Protein AF-A0A2Z6NLW3-F1 (afdb_monomer)

Structure (mmCIF, N/CA/C/O backbone):
data_AF-A0A2Z6NLW3-F1
#
_entry.id   AF-A0A2Z6NLW3-F1
#
loop_
_atom_site.group_PDB
_atom_site.id
_atom_site.type_symbol
_atom_site.label_atom_id
_atom_site.label_alt_id
_atom_site.label_comp_id
_atom_site.label_asym_id
_atom_site.label_entity_id
_atom_site.label_seq_id
_atom_site.pdbx_PDB_ins_code
_atom_site.Cartn_x
_atom_site.Cartn_y
_atom_site.Cartn_z
_atom_site.occupancy
_atom_site.B_iso_or_equiv
_atom_site.auth_seq_id
_atom_site.auth_comp_id
_atom_site.auth_asym_id
_atom_site.auth_atom_id
_atom_site.pdbx_PDB_model_num
ATOM 1 N N . MET A 1 1 ? 2.375 -2.632 -6.743 1.00 87.88 1 MET A N 1
ATOM 2 C CA . MET A 1 1 ? 2.388 -1.514 -7.716 1.00 87.88 1 MET A CA 1
ATOM 3 C C . MET A 1 1 ? 3.219 -1.914 -8.923 1.00 87.88 1 MET A C 1
ATOM 5 O O . MET A 1 1 ? 4.110 -2.750 -8.770 1.00 87.88 1 MET A O 1
ATOM 9 N N . ARG A 1 2 ? 2.912 -1.370 -10.105 1.00 91.38 2 ARG A N 1
ATOM 10 C CA . ARG A 1 2 ? 3.622 -1.689 -11.348 1.00 91.38 2 ARG A CA 1
ATOM 11 C C . ARG A 1 2 ? 4.123 -0.409 -12.012 1.00 91.38 2 ARG A C 1
ATOM 13 O O . ARG A 1 2 ? 3.320 0.474 -12.288 1.00 91.38 2 ARG A O 1
ATOM 20 N N . PHE A 1 3 ? 5.420 -0.352 -12.288 1.00 93.62 3 PHE A N 1
ATOM 21 C CA . PHE A 1 3 ? 6.083 0.763 -12.971 1.00 93.62 3 PHE A CA 1
ATOM 22 C C . PHE A 1 3 ? 6.741 0.279 -14.266 1.00 93.62 3 PHE A C 1
ATOM 24 O O . PHE A 1 3 ? 7.094 -0.896 -14.370 1.00 93.62 3 PHE A O 1
ATOM 31 N N . SER A 1 4 ? 6.863 1.153 -15.265 1.00 93.25 4 SER A N 1
ATOM 32 C CA . SER A 1 4 ? 7.435 0.785 -16.570 1.00 93.25 4 SER A CA 1
ATOM 33 C C . SER A 1 4 ? 8.946 1.004 -16.639 1.00 93.25 4 SER A C 1
ATOM 35 O O . SER A 1 4 ? 9.636 0.218 -17.280 1.00 93.25 4 SER A O 1
ATOM 37 N N . ASP A 1 5 ? 9.449 2.059 -15.995 1.00 94.81 5 ASP A N 1
ATOM 38 C CA . ASP A 1 5 ? 10.868 2.410 -15.987 1.00 94.81 5 ASP A CA 1
ATOM 39 C C . ASP A 1 5 ? 11.627 1.615 -14.913 1.00 94.81 5 ASP A C 1
ATOM 41 O O . ASP A 1 5 ? 11.145 1.446 -13.792 1.00 94.81 5 ASP A O 1
ATOM 45 N N . SER A 1 6 ? 12.815 1.103 -15.244 1.00 95.25 6 SER A N 1
ATOM 46 C CA . SER A 1 6 ? 13.618 0.308 -14.309 1.00 95.25 6 SER A CA 1
ATOM 47 C C . SER A 1 6 ? 14.084 1.094 -13.082 1.00 95.25 6 SER A C 1
ATOM 49 O O . SER A 1 6 ? 14.160 0.522 -11.996 1.00 95.25 6 SER A O 1
ATOM 51 N N . ILE A 1 7 ? 14.377 2.387 -13.238 1.00 95.31 7 ILE A N 1
ATOM 52 C CA . ILE A 1 7 ? 14.755 3.284 -12.144 1.00 95.31 7 ILE A CA 1
ATOM 53 C C . ILE A 1 7 ? 13.539 3.504 -11.242 1.00 95.31 7 ILE A C 1
ATOM 55 O O . ILE A 1 7 ? 13.649 3.313 -10.031 1.00 95.31 7 ILE A O 1
ATOM 59 N N . ASP A 1 8 ? 12.363 3.779 -11.820 1.00 95.75 8 ASP A N 1
ATOM 60 C CA . ASP A 1 8 ? 11.114 3.930 -11.059 1.00 95.75 8 ASP A CA 1
ATOM 61 C C . ASP A 1 8 ? 10.789 2.676 -10.240 1.00 95.75 8 ASP A C 1
ATOM 63 O O . ASP A 1 8 ? 10.329 2.784 -9.106 1.00 95.75 8 ASP A O 1
ATOM 67 N N . ILE A 1 9 ? 11.037 1.475 -10.779 1.00 96.19 9 ILE A N 1
ATOM 68 C CA . ILE A 1 9 ? 10.818 0.216 -10.049 1.00 96.19 9 ILE A CA 1
ATOM 69 C C . ILE A 1 9 ? 11.702 0.154 -8.799 1.00 96.19 9 ILE A C 1
ATOM 71 O O . ILE A 1 9 ? 11.211 -0.189 -7.719 1.00 96.19 9 ILE A O 1
ATOM 75 N N . VAL A 1 10 ? 1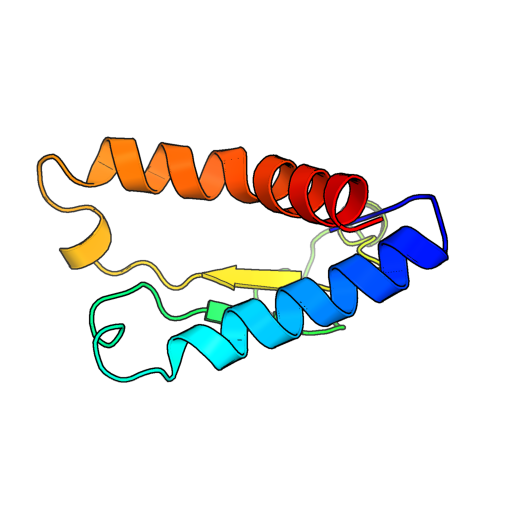2.992 0.478 -8.930 1.00 95.88 10 VAL A N 1
ATOM 76 C CA . VAL A 1 10 ? 13.941 0.452 -7.808 1.00 95.88 10 VAL A CA 1
ATOM 77 C C . VAL A 1 10 ? 13.569 1.512 -6.773 1.00 95.88 10 VAL A C 1
ATOM 79 O O . VAL A 1 10 ? 13.443 1.189 -5.593 1.00 95.88 10 VAL A O 1
ATOM 82 N N . LEU A 1 11 ? 13.302 2.746 -7.209 1.00 96.31 11 LEU A N 1
ATOM 83 C CA . LEU A 1 11 ? 12.903 3.846 -6.328 1.00 96.31 11 LEU A CA 1
ATOM 84 C C . LEU A 1 11 ? 11.585 3.554 -5.607 1.00 96.31 11 LEU A C 1
ATOM 86 O O . LEU A 1 11 ? 11.497 3.723 -4.392 1.00 96.31 11 LEU A O 1
ATOM 90 N N . ALA A 1 12 ? 10.573 3.060 -6.322 1.00 96.88 12 ALA A N 1
ATOM 91 C CA . ALA A 1 12 ? 9.296 2.687 -5.729 1.00 96.88 12 ALA A CA 1
ATOM 92 C C . ALA A 1 12 ? 9.458 1.557 -4.710 1.00 96.88 12 ALA A C 1
ATOM 94 O O . ALA A 1 12 ? 8.837 1.593 -3.652 1.00 96.88 12 ALA A O 1
ATOM 95 N N . THR A 1 13 ? 10.299 0.563 -5.001 1.00 97.06 13 THR A N 1
ATOM 96 C CA . THR A 1 13 ? 10.563 -0.538 -4.068 1.00 97.06 13 THR A CA 1
ATOM 97 C C . THR A 1 13 ? 11.157 -0.012 -2.761 1.00 97.06 13 THR A C 1
ATOM 99 O O . THR A 1 13 ? 10.619 -0.315 -1.695 1.00 97.06 13 THR A O 1
ATOM 102 N N . SER A 1 14 ? 12.198 0.823 -2.840 1.00 96.56 14 SER A N 1
ATOM 103 C CA . SER A 1 14 ? 12.815 1.446 -1.662 1.00 96.56 14 SER A CA 1
ATOM 104 C C . SER A 1 14 ? 11.821 2.320 -0.897 1.00 96.56 14 SER A C 1
ATOM 106 O O . SER A 1 14 ? 11.673 2.163 0.312 1.00 96.56 14 SER A O 1
ATOM 108 N N . PHE A 1 15 ? 11.056 3.162 -1.602 1.00 96.00 15 PHE A N 1
ATOM 109 C CA . PHE A 1 15 ? 10.038 4.021 -0.994 1.00 96.00 15 PHE A CA 1
ATOM 110 C C . PHE A 1 15 ? 9.013 3.214 -0.186 1.00 96.00 15 PHE A C 1
ATOM 112 O O . PHE A 1 15 ? 8.675 3.573 0.939 1.00 96.00 15 PHE A O 1
ATOM 119 N N . LEU A 1 16 ? 8.497 2.113 -0.743 1.00 96.44 16 LEU A N 1
ATOM 120 C CA . LEU A 1 16 ? 7.482 1.297 -0.074 1.00 96.44 16 LEU A CA 1
ATOM 121 C C . LEU A 1 16 ? 8.045 0.557 1.149 1.00 96.44 16 LEU A C 1
ATOM 123 O O . LEU A 1 16 ? 7.339 0.425 2.151 1.00 96.44 16 LEU A O 1
ATOM 127 N N . GLN A 1 17 ? 9.299 0.099 1.088 1.00 95.94 17 GLN A N 1
ATOM 128 C CA . GLN A 1 17 ? 9.986 -0.495 2.237 1.00 95.94 17 GLN A CA 1
ATOM 129 C C . GLN A 1 17 ? 10.171 0.534 3.357 1.00 95.94 17 GLN A C 1
ATOM 131 O O . GLN A 1 17 ? 9.764 0.286 4.494 1.00 95.94 17 GLN A O 1
ATOM 136 N N . GLU A 1 18 ? 10.699 1.714 3.028 1.00 95.19 18 GLU A N 1
ATOM 137 C CA . GLU A 1 18 ? 10.893 2.810 3.980 1.00 95.19 18 GLU A CA 1
ATOM 138 C C . GLU A 1 18 ? 9.570 3.293 4.577 1.00 95.19 18 GLU A C 1
ATOM 140 O O . GLU A 1 18 ? 9.491 3.525 5.780 1.00 95.19 18 GLU A O 1
ATOM 145 N N . PHE A 1 19 ? 8.503 3.376 3.781 1.00 94.19 19 PHE A N 1
ATOM 146 C CA . PHE A 1 19 ? 7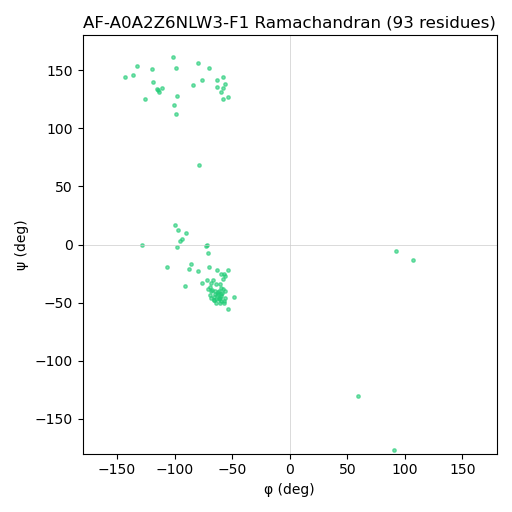.172 3.755 4.255 1.00 94.19 19 PHE A CA 1
ATOM 147 C C . PHE A 1 19 ? 6.654 2.810 5.351 1.00 94.19 19 PHE A C 1
ATOM 149 O O . PHE A 1 19 ? 6.085 3.254 6.352 1.00 94.19 19 PHE A O 1
ATOM 156 N N . VAL A 1 20 ? 6.858 1.498 5.189 1.00 93.88 20 VAL A N 1
ATOM 157 C CA . VAL A 1 20 ? 6.451 0.499 6.189 1.00 93.88 20 VAL A CA 1
ATOM 158 C C . VAL A 1 20 ? 7.328 0.569 7.440 1.00 93.88 20 VAL A C 1
ATOM 160 O O . VAL A 1 20 ? 6.810 0.446 8.554 1.00 93.88 20 VAL A O 1
ATOM 163 N N . GLU A 1 21 ? 8.630 0.800 7.274 1.00 92.56 21 GLU A N 1
ATOM 164 C CA . GLU A 1 21 ? 9.575 0.958 8.382 1.00 92.56 21 GLU A CA 1
ATOM 165 C C . GLU A 1 21 ? 9.327 2.246 9.179 1.00 92.56 21 GLU A C 1
ATOM 167 O O . GLU A 1 21 ? 9.310 2.211 10.411 1.00 92.56 21 GLU A O 1
ATOM 172 N N . ALA A 1 22 ? 9.013 3.358 8.509 1.00 90.44 22 ALA A N 1
ATOM 173 C CA . ALA A 1 22 ? 8.716 4.647 9.129 1.00 90.44 22 ALA A CA 1
ATOM 174 C C . ALA A 1 22 ? 7.539 4.568 10.112 1.00 90.44 22 ALA A C 1
ATOM 176 O O . ALA A 1 22 ? 7.531 5.274 11.120 1.00 90.44 22 ALA A O 1
ATOM 177 N N . ARG A 1 23 ? 6.582 3.653 9.894 1.00 86.31 23 ARG A N 1
ATOM 178 C CA . ARG A 1 23 ? 5.481 3.398 10.840 1.00 86.31 23 ARG A CA 1
ATOM 179 C C . ARG A 1 23 ? 5.975 3.012 12.240 1.00 86.31 23 ARG A C 1
ATOM 181 O O . ARG A 1 23 ? 5.257 3.213 13.214 1.00 86.31 23 ARG A O 1
ATOM 188 N N . ARG A 1 24 ? 7.180 2.450 12.373 1.00 85.25 24 ARG A N 1
ATOM 189 C CA . ARG A 1 24 ? 7.757 2.076 13.676 1.00 85.25 24 ARG A CA 1
ATOM 190 C C . ARG A 1 24 ? 8.158 3.289 14.524 1.00 85.25 24 ARG A C 1
ATOM 192 O O . ARG A 1 24 ? 8.508 3.111 15.688 1.00 85.25 24 ARG A O 1
ATOM 199 N N . ALA A 1 25 ? 8.103 4.503 13.973 1.00 88.75 25 ALA A N 1
ATOM 200 C CA . ALA A 1 25 ? 8.414 5.726 14.696 1.00 88.75 25 ALA A CA 1
ATOM 201 C C . ALA A 1 25 ? 7.454 5.981 15.871 1.00 88.75 25 ALA A C 1
ATOM 203 O O . ALA A 1 25 ? 6.236 5.778 15.788 1.00 88.75 25 ALA A O 1
ATOM 204 N N . ALA A 1 26 ? 8.018 6.495 16.967 1.00 79.50 26 ALA A N 1
ATOM 205 C CA . ALA A 1 26 ? 7.252 6.911 18.133 1.00 79.50 26 ALA A CA 1
ATOM 206 C C . ALA A 1 26 ? 6.215 7.975 17.729 1.00 79.50 26 ALA A C 1
ATOM 208 O O . ALA A 1 26 ? 6.552 8.991 17.129 1.00 79.50 26 ALA A O 1
ATOM 209 N N . GLY A 1 27 ? 4.943 7.724 18.045 1.00 84.12 27 GLY A N 1
ATOM 210 C CA . GLY A 1 27 ? 3.823 8.607 17.694 1.00 84.12 27 GLY A CA 1
ATOM 211 C C . GLY A 1 27 ? 2.916 8.081 16.579 1.00 84.12 27 GLY A C 1
ATOM 212 O O . GLY A 1 27 ? 1.786 8.548 16.456 1.00 84.12 27 GLY A O 1
ATOM 213 N N . LEU A 1 28 ? 3.332 7.050 15.835 1.00 88.00 28 LEU A N 1
ATOM 214 C CA . LEU A 1 28 ? 2.506 6.425 14.792 1.00 88.00 28 LEU A CA 1
ATOM 215 C C . LEU A 1 28 ? 1.772 5.157 15.264 1.00 88.00 28 LEU A C 1
ATOM 217 O O . LEU A 1 28 ? 1.166 4.454 14.460 1.00 88.00 28 LEU A O 1
ATOM 221 N N . ASN A 1 29 ? 1.735 4.893 16.574 1.00 85.31 29 ASN 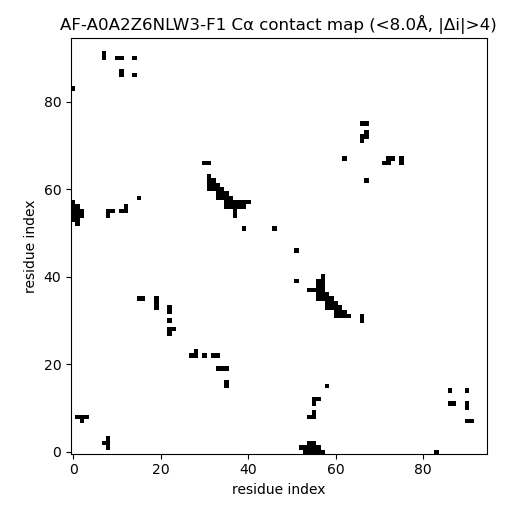A N 1
ATOM 222 C CA . ASN A 1 29 ? 1.133 3.683 17.159 1.00 85.31 29 ASN A CA 1
ATOM 223 C C . ASN A 1 29 ? -0.366 3.504 16.846 1.00 85.31 29 ASN A C 1
ATOM 225 O O . ASN A 1 29 ? -0.863 2.381 16.843 1.00 85.31 29 ASN A O 1
ATOM 229 N N . ASN A 1 30 ? -1.085 4.599 16.580 1.00 88.75 30 ASN A N 1
ATOM 230 C CA . ASN A 1 30 ? -2.511 4.583 16.230 1.00 88.75 30 ASN A CA 1
ATOM 231 C C . ASN A 1 30 ? -2.770 4.591 14.713 1.00 88.75 30 ASN A C 1
ATOM 233 O O . ASN A 1 30 ? -3.925 4.683 14.294 1.00 88.75 30 ASN A O 1
ATOM 237 N N . THR A 1 31 ? -1.718 4.544 13.892 1.00 91.50 31 THR A N 1
ATOM 238 C CA . THR A 1 31 ? -1.857 4.454 12.434 1.00 91.50 31 THR A CA 1
ATOM 239 C C . THR A 1 31 ? -2.167 3.020 11.995 1.00 91.50 31 THR A C 1
ATOM 241 O O . THR A 1 31 ? -1.840 2.070 12.714 1.00 91.50 31 THR A O 1
ATOM 244 N N . PRO A 1 32 ? -2.783 2.832 10.812 1.00 94.31 32 PRO A N 1
ATOM 245 C CA . PRO A 1 32 ? -2.975 1.504 10.251 1.00 94.31 32 PRO A CA 1
ATOM 246 C C . PRO A 1 32 ? -1.664 0.718 10.152 1.00 94.31 32 PRO A C 1
ATOM 248 O O . PRO A 1 32 ? -0.714 1.208 9.534 1.00 94.31 32 PRO A O 1
ATOM 251 N N . PRO A 1 33 ? -1.592 -0.513 10.698 1.00 94.00 33 PRO A N 1
ATOM 252 C CA . PRO A 1 33 ? -0.495 -1.407 10.381 1.00 94.00 33 PRO A CA 1
ATOM 253 C C . PRO A 1 33 ? -0.419 -1.614 8.874 1.00 94.00 33 PRO A C 1
ATOM 255 O O . PRO A 1 33 ? -1.436 -1.790 8.204 1.00 94.00 33 PRO A O 1
ATOM 258 N N . CYS A 1 34 ? 0.796 -1.612 8.352 1.00 94.25 34 CYS A N 1
ATOM 259 C CA . CYS A 1 34 ? 1.066 -1.868 6.952 1.00 94.25 34 CYS A CA 1
ATOM 260 C C . CYS A 1 34 ? 2.210 -2.870 6.788 1.00 94.25 34 CYS A C 1
ATOM 262 O O . CYS A 1 34 ? 3.062 -3.038 7.664 1.00 94.25 34 CYS A O 1
ATOM 264 N N . LEU A 1 35 ? 2.198 -3.586 5.679 1.00 95.44 35 LEU A N 1
ATOM 265 C CA . LEU A 1 35 ? 3.183 -4.605 5.347 1.00 95.44 35 LEU A CA 1
ATOM 266 C C . LEU A 1 35 ? 3.573 -4.416 3.891 1.00 95.44 35 LEU A C 1
ATOM 268 O O . LEU A 1 35 ? 2.723 -4.066 3.072 1.00 95.44 35 LEU A O 1
ATOM 272 N N . TRP A 1 36 ? 4.834 -4.686 3.580 1.00 96.69 36 TRP A N 1
ATOM 273 C CA . TRP A 1 36 ? 5.317 -4.778 2.211 1.00 96.69 36 TRP A CA 1
ATOM 274 C C . TRP A 1 36 ? 5.863 -6.185 1.965 1.00 96.69 36 TRP A C 1
ATOM 276 O O . TRP A 1 36 ? 6.501 -6.767 2.841 1.00 96.69 36 TRP A O 1
ATOM 286 N N . SER A 1 37 ? 5.594 -6.732 0.782 1.00 95.56 37 SER A N 1
ATOM 287 C CA . SER A 1 37 ? 6.117 -8.022 0.331 1.00 95.56 37 SER A CA 1
ATOM 288 C C . SER A 1 37 ? 6.433 -7.968 -1.156 1.00 95.56 37 SER A C 1
ATOM 290 O O . SER A 1 37 ? 5.702 -7.356 -1.936 1.00 95.56 37 SER A O 1
ATOM 292 N N . HIS A 1 38 ? 7.494 -8.655 -1.570 1.00 93.75 38 HIS A N 1
ATOM 293 C CA . HIS A 1 38 ? 7.781 -8.838 -2.989 1.00 93.75 38 HIS A CA 1
ATOM 294 C C . HIS A 1 38 ? 6.800 -9.820 -3.651 1.00 93.75 38 HIS A C 1
ATOM 296 O O . HIS A 1 38 ? 6.475 -9.681 -4.826 1.00 93.75 38 HIS A O 1
ATOM 302 N N . THR A 1 39 ? 6.292 -10.795 -2.895 1.00 93.00 39 THR A N 1
ATOM 303 C CA . THR A 1 39 ? 5.343 -11.802 -3.382 1.00 93.00 39 THR A CA 1
ATOM 304 C C . THR A 1 39 ? 3.900 -11.443 -3.014 1.00 93.00 39 THR A C 1
ATOM 306 O O . THR A 1 39 ? 3.680 -10.776 -1.994 1.00 93.00 39 THR A O 1
ATOM 309 N N . PRO A 1 40 ? 2.905 -11.885 -3.811 1.00 93.88 40 PRO A N 1
ATOM 310 C CA . PRO A 1 40 ? 1.500 -11.671 -3.488 1.00 93.88 40 PRO A CA 1
ATOM 311 C C . PRO A 1 40 ? 1.158 -12.282 -2.122 1.00 93.88 40 PRO A C 1
ATOM 313 O O . PRO A 1 40 ? 1.557 -13.422 -1.855 1.00 93.88 40 PRO A O 1
ATOM 316 N N . PRO A 1 41 ? 0.421 -11.566 -1.258 1.00 93.25 41 PRO A N 1
ATOM 317 C CA . PRO A 1 41 ? 0.025 -12.103 0.032 1.00 93.25 41 PRO A CA 1
ATOM 318 C C . PRO A 1 41 ? -1.021 -13.232 -0.143 1.00 93.25 41 PRO A C 1
ATOM 320 O O . PRO A 1 41 ? -1.747 -13.245 -1.146 1.00 93.25 41 PRO A O 1
ATOM 323 N N . PRO A 1 42 ? -1.097 -14.208 0.787 1.00 92.81 42 PRO A N 1
ATOM 324 C CA . PRO A 1 42 ? -1.932 -15.409 0.644 1.00 92.81 42 PRO A CA 1
ATOM 325 C C . PRO A 1 42 ? -3.421 -15.137 0.401 1.00 92.81 42 PRO A C 1
ATOM 327 O O . PRO A 1 42 ? -4.103 -15.944 -0.228 1.00 92.81 42 PRO A O 1
ATOM 330 N N . GLU A 1 43 ? -3.921 -13.999 0.871 1.00 94.25 43 GLU A N 1
ATOM 331 C CA . GLU A 1 43 ? -5.299 -13.536 0.710 1.00 94.25 43 GLU A CA 1
ATOM 332 C C . GLU A 1 43 ? -5.671 -13.304 -0.762 1.00 94.25 43 GLU A C 1
ATOM 334 O O . GLU A 1 43 ? -6.847 -13.344 -1.110 1.00 94.25 43 GLU A O 1
ATOM 339 N N . LEU A 1 44 ? -4.682 -13.104 -1.642 1.00 92.62 44 LEU A N 1
ATOM 340 C CA . LEU A 1 44 ? -4.880 -12.950 -3.087 1.00 92.62 44 LEU A CA 1
ATOM 341 C C . LEU A 1 44 ? -4.815 -14.284 -3.852 1.00 92.62 44 LEU A C 1
ATOM 343 O O . LEU A 1 44 ? -4.777 -14.299 -5.086 1.00 92.62 44 LEU A O 1
ATOM 347 N N . LYS A 1 45 ? -4.792 -15.425 -3.154 1.00 90.81 45 LYS A N 1
ATOM 348 C CA . LYS A 1 45 ? -4.788 -16.747 -3.790 1.00 90.81 45 LYS A CA 1
ATOM 349 C C . LYS A 1 45 ? -6.039 -16.935 -4.656 1.00 90.81 45 LYS A C 1
ATOM 351 O O . LYS A 1 45 ? -7.159 -16.717 -4.210 1.00 90.81 45 LYS A O 1
ATOM 356 N N . GLY A 1 46 ? -5.839 -17.396 -5.891 1.00 88.94 46 GLY A N 1
ATOM 357 C CA . GLY A 1 46 ? -6.916 -17.610 -6.866 1.00 88.94 46 GLY A CA 1
ATOM 358 C C . GLY A 1 46 ? -7.187 -16.413 -7.780 1.00 88.94 46 GLY A C 1
ATOM 359 O O . GLY A 1 46 ? -7.949 -16.547 -8.733 1.00 88.94 46 GLY A O 1
ATOM 360 N N . ILE A 1 47 ? -6.534 -15.271 -7.548 1.00 91.69 47 ILE A N 1
ATOM 361 C CA . ILE A 1 47 ? -6.527 -14.156 -8.498 1.00 91.69 47 ILE A CA 1
ATOM 362 C C . ILE A 1 47 ? -5.579 -14.489 -9.657 1.00 91.69 47 ILE A C 1
ATOM 364 O O . ILE A 1 47 ? -4.524 -15.094 -9.458 1.00 91.69 47 ILE A O 1
ATOM 368 N N . SER A 1 48 ? -5.963 -14.100 -10.876 1.00 89.44 48 SER A N 1
ATOM 369 C CA . SER A 1 48 ? -5.140 -14.319 -12.070 1.00 89.44 48 SER A CA 1
ATOM 370 C C . SER A 1 48 ? -3.760 -13.661 -11.939 1.00 89.44 48 SER A C 1
ATOM 372 O O . SER A 1 48 ? -3.621 -12.571 -11.378 1.00 89.44 48 SER A O 1
ATOM 374 N N . THR A 1 49 ? -2.731 -14.308 -12.486 1.00 82.69 49 THR A N 1
ATOM 375 C CA . THR A 1 49 ? -1.344 -13.815 -12.439 1.00 82.69 49 THR A CA 1
ATOM 376 C C . THR A 1 49 ? -1.180 -12.456 -13.109 1.00 82.69 49 THR A C 1
ATOM 378 O O . THR A 1 49 ? -0.413 -11.626 -12.626 1.00 82.69 49 THR A O 1
ATOM 381 N N . ASP A 1 50 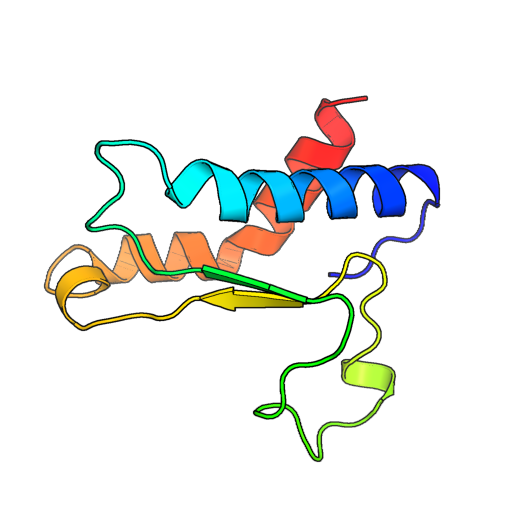? -1.942 -12.191 -14.171 1.00 83.19 50 ASP A N 1
ATOM 382 C CA . ASP A 1 50 ? -1.883 -10.930 -14.915 1.00 83.19 50 ASP A CA 1
ATOM 383 C C . ASP A 1 50 ? -2.332 -9.752 -14.044 1.00 83.19 50 ASP A C 1
ATOM 385 O O . ASP A 1 50 ? -1.697 -8.691 -14.030 1.00 83.19 50 ASP A O 1
ATOM 389 N N . SER A 1 51 ? -3.374 -9.970 -13.232 1.00 81.62 51 SER A N 1
ATOM 390 C CA . SER A 1 51 ? -3.857 -9.001 -12.240 1.00 81.62 51 SER A CA 1
ATOM 391 C C . SER A 1 51 ? -2.903 -8.823 -11.052 1.00 81.62 51 SER A C 1
ATOM 393 O O . SER A 1 51 ? -2.969 -7.807 -10.364 1.00 81.62 51 SER A O 1
ATOM 395 N N . LEU A 1 52 ? -2.002 -9.781 -10.813 1.00 87.12 52 LEU A N 1
ATOM 396 C CA . LEU A 1 52 ? -1.002 -9.750 -9.739 1.00 87.12 52 LEU A CA 1
ATOM 397 C C . LEU A 1 52 ? 0.386 -9.321 -10.227 1.00 87.12 52 LEU A C 1
ATOM 399 O O . LEU A 1 52 ? 1.385 -9.524 -9.540 1.00 87.12 52 LEU A O 1
ATOM 403 N N . SER A 1 53 ? 0.475 -8.709 -11.403 1.00 88.00 53 SER A N 1
ATOM 404 C CA . SER A 1 53 ? 1.750 -8.346 -12.011 1.00 88.00 53 SER A CA 1
ATOM 405 C C . SER A 1 53 ? 2.358 -7.063 -11.402 1.00 88.00 53 SER A C 1
ATOM 407 O O . SER A 1 53 ? 2.452 -6.014 -12.038 1.00 88.00 53 SER A O 1
ATOM 409 N N . ALA A 1 54 ? 2.784 -7.138 -10.138 1.00 92.00 54 ALA A N 1
ATOM 410 C CA . ALA A 1 54 ? 3.470 -6.065 -9.419 1.00 92.00 54 ALA A CA 1
ATOM 411 C C . ALA A 1 54 ? 4.994 -6.262 -9.443 1.00 92.00 54 ALA A C 1
ATOM 413 O O . ALA A 1 54 ? 5.484 -7.316 -9.058 1.00 92.00 54 ALA A O 1
ATOM 414 N N . ASN A 1 55 ? 5.745 -5.234 -9.848 1.00 94.69 55 ASN A N 1
ATOM 415 C CA . ASN A 1 55 ? 7.215 -5.274 -9.900 1.00 94.69 55 ASN A CA 1
ATOM 416 C C . ASN A 1 55 ? 7.898 -4.455 -8.793 1.00 94.69 55 ASN A C 1
ATOM 418 O O . ASN A 1 55 ? 9.037 -4.748 -8.457 1.00 94.69 55 ASN A O 1
ATOM 422 N N . ALA A 1 56 ? 7.187 -3.511 -8.167 1.00 95.56 56 ALA A N 1
ATOM 423 C CA . ALA A 1 56 ? 7.640 -2.807 -6.959 1.00 95.56 56 ALA A CA 1
ATOM 424 C C . ALA A 1 56 ? 7.137 -3.461 -5.649 1.00 95.56 56 ALA A C 1
ATOM 426 O O . ALA A 1 56 ? 7.318 -2.933 -4.551 1.00 95.56 56 ALA A O 1
ATOM 427 N N . GLY A 1 57 ? 6.458 -4.608 -5.757 1.00 95.06 57 GLY A N 1
ATOM 428 C CA . GLY A 1 57 ? 5.881 -5.349 -4.634 1.00 95.06 57 GLY A CA 1
ATOM 429 C C . GLY A 1 57 ? 4.440 -4.967 -4.275 1.00 95.06 57 GLY A C 1
ATOM 430 O O . GLY A 1 57 ? 3.774 -4.160 -4.940 1.00 95.06 57 GLY A O 1
ATOM 431 N N . PHE A 1 58 ? 3.953 -5.599 -3.213 1.00 95.62 58 PHE A N 1
ATOM 432 C CA . PHE A 1 58 ? 2.600 -5.519 -2.674 1.00 95.62 58 PHE A CA 1
ATOM 433 C C . PHE A 1 58 ? 2.623 -4.790 -1.339 1.00 95.62 58 PHE A C 1
ATOM 435 O O . PHE A 1 58 ? 3.447 -5.105 -0.483 1.00 95.62 58 PHE A O 1
ATOM 442 N N . VAL A 1 59 ? 1.693 -3.854 -1.144 1.00 95.56 59 VAL A N 1
ATOM 443 C CA . VAL A 1 59 ? 1.468 -3.212 0.154 1.00 95.56 59 VAL A CA 1
ATOM 444 C C . VAL A 1 59 ? 0.103 -3.605 0.679 1.00 95.56 59 VAL A C 1
ATOM 446 O O . VAL A 1 59 ? -0.891 -3.514 -0.038 1.00 95.56 59 VAL A O 1
ATOM 449 N N . THR A 1 60 ? 0.069 -4.024 1.937 1.00 95.75 60 THR A N 1
ATOM 450 C CA . THR A 1 60 ? -1.153 -4.391 2.654 1.00 95.75 60 THR A CA 1
ATOM 451 C C . THR A 1 60 ? -1.360 -3.417 3.799 1.00 95.75 60 THR A C 1
ATOM 453 O O . THR A 1 60 ? -0.418 -3.157 4.542 1.00 95.75 60 THR A O 1
ATOM 456 N N . PHE A 1 61 ? -2.578 -2.903 3.964 1.00 96.19 61 PHE A N 1
ATOM 457 C CA . PHE A 1 61 ? -2.978 -2.078 5.105 1.00 96.19 61 PHE A CA 1
ATOM 458 C C . PHE A 1 61 ? -4.026 -2.817 5.933 1.00 96.19 61 PHE A C 1
ATOM 460 O O . PHE A 1 61 ? -5.005 -3.324 5.390 1.00 96.19 61 PHE A O 1
ATOM 467 N N . VAL A 1 62 ? -3.852 -2.839 7.252 1.00 95.75 62 VAL A N 1
ATOM 468 C CA . VAL A 1 62 ? -4.820 -3.404 8.195 1.00 95.75 62 VAL A CA 1
ATOM 469 C C . VAL A 1 62 ? -5.648 -2.267 8.785 1.00 95.75 62 VAL A C 1
ATOM 471 O O . VAL A 1 62 ? -5.147 -1.419 9.528 1.00 95.75 62 VAL A O 1
ATOM 474 N N . ILE A 1 63 ? -6.936 -2.233 8.450 1.00 96.75 63 ILE A N 1
ATOM 475 C CA . ILE A 1 63 ? -7.853 -1.185 8.900 1.00 96.75 63 ILE A CA 1
ATOM 476 C C . ILE A 1 63 ? -8.690 -1.699 10.077 1.00 96.75 63 ILE A C 1
ATOM 478 O O . ILE A 1 63 ? -9.420 -2.675 9.951 1.00 96.75 63 ILE A O 1
ATOM 482 N N . PHE A 1 64 ? -8.589 -1.026 11.225 1.00 96.88 64 PHE A N 1
ATOM 483 C CA . PHE A 1 64 ? -9.419 -1.255 12.408 1.00 96.88 64 PHE A CA 1
ATOM 484 C C . PHE A 1 64 ? -10.524 -0.189 12.503 1.00 96.88 64 PHE A C 1
ATOM 486 O O . PHE A 1 64 ? -10.344 0.898 11.948 1.00 96.88 64 PHE A O 1
ATOM 493 N N . PRO A 1 65 ? -11.607 -0.428 13.272 1.00 97.19 65 PRO A N 1
ATOM 494 C CA . PRO A 1 65 ? -12.695 0.541 13.461 1.00 97.19 65 PRO A CA 1
ATOM 495 C C . PRO A 1 65 ? -12.216 1.960 13.808 1.00 97.19 65 PRO A C 1
ATOM 497 O O . PRO A 1 65 ? -12.578 2.919 13.131 1.00 97.19 65 PRO A O 1
ATOM 500 N N . ARG A 1 66 ? -11.254 2.091 14.730 1.00 95.31 66 ARG A N 1
ATOM 501 C CA . ARG A 1 66 ? -10.636 3.377 15.118 1.00 95.31 66 ARG A CA 1
ATOM 502 C C . ARG A 1 66 ? -10.063 4.225 13.969 1.00 95.31 66 ARG A C 1
ATOM 504 O O . ARG A 1 66 ? -9.881 5.435 14.149 1.00 95.31 66 ARG A O 1
ATOM 5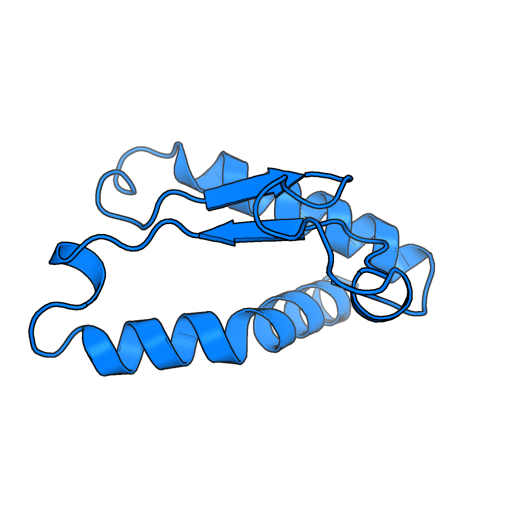11 N N . HIS A 1 67 ? -9.739 3.620 12.822 1.00 95.75 67 HIS A N 1
ATOM 512 C CA . HIS A 1 67 ? -9.215 4.318 11.640 1.00 95.75 67 HIS A CA 1
ATOM 513 C C . HIS A 1 67 ? -10.324 4.882 10.738 1.00 95.75 67 HIS A C 1
ATOM 515 O O . HIS A 1 67 ? -10.043 5.716 9.881 1.00 95.75 67 HIS A O 1
ATOM 521 N N . VAL A 1 68 ? -11.565 4.423 10.902 1.00 96.88 68 VAL A N 1
ATOM 522 C CA . VAL A 1 68 ? -12.705 4.759 10.033 1.00 96.88 68 VAL A CA 1
ATOM 523 C C . VAL A 1 68 ? -13.933 5.257 10.802 1.00 96.88 68 VAL A C 1
ATOM 525 O O . VAL A 1 68 ? -14.935 5.602 10.193 1.00 96.88 68 VAL A O 1
ATOM 528 N N . GLU A 1 69 ? -13.871 5.337 12.130 1.00 96.31 69 GLU A N 1
ATOM 529 C CA . GLU A 1 69 ? -14.952 5.872 12.961 1.00 96.31 69 GLU A CA 1
ATOM 530 C C . GLU A 1 69 ? -15.245 7.359 12.691 1.00 96.31 69 GLU A C 1
ATOM 532 O O . GLU A 1 69 ? -14.342 8.204 12.635 1.00 96.31 69 GLU A O 1
ATOM 537 N N . GLY A 1 70 ? -16.538 7.684 12.596 1.00 95.06 70 GLY A N 1
ATOM 538 C CA . GLY A 1 70 ? -17.041 9.050 12.465 1.00 95.06 70 GLY A CA 1
ATOM 539 C C . GLY A 1 70 ? -16.497 9.760 11.227 1.00 95.06 70 GLY A C 1
ATOM 540 O O . GLY A 1 70 ? -16.495 9.222 10.125 1.00 95.06 70 GLY A O 1
ATOM 541 N N . GLN A 1 71 ? -15.991 10.977 11.418 1.00 94.56 71 GLN A N 1
ATOM 542 C CA . GLN A 1 71 ? -15.491 11.829 10.332 1.00 94.56 71 GLN A CA 1
ATOM 543 C C . GLN A 1 71 ? -14.156 11.349 9.721 1.00 94.56 71 GLN A C 1
ATOM 545 O O . GLN A 1 71 ? -13.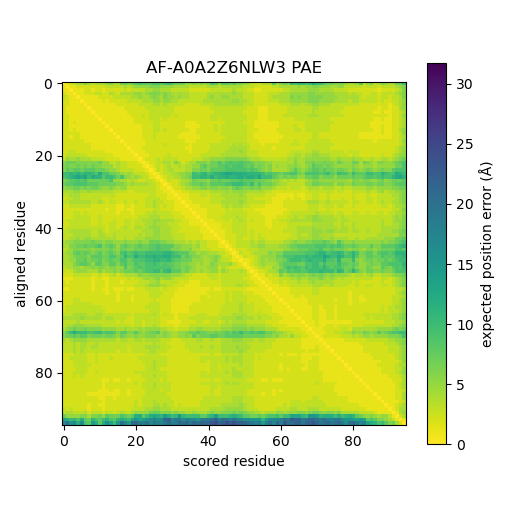632 11.981 8.808 1.00 94.56 71 GLN A O 1
ATOM 550 N N . LYS A 1 72 ? -13.568 10.246 10.215 1.00 95.56 72 LYS A N 1
ATOM 551 C CA . LYS A 1 72 ? -12.305 9.703 9.683 1.00 95.56 72 LYS A CA 1
ATOM 552 C C . LYS A 1 72 ? -12.497 8.883 8.408 1.00 95.56 72 LYS A C 1
ATOM 554 O O . LYS A 1 72 ? -11.532 8.739 7.659 1.00 95.56 72 LYS A O 1
ATOM 559 N N . LEU A 1 73 ? -13.701 8.349 8.170 1.00 96.62 73 LEU A N 1
ATOM 560 C CA . LEU A 1 73 ? -13.980 7.437 7.058 1.00 96.62 73 LEU A CA 1
ATOM 561 C C . LEU A 1 73 ? -13.558 8.034 5.713 1.00 96.62 73 LEU A C 1
ATOM 563 O O . LEU A 1 73 ? -12.723 7.446 5.027 1.00 96.62 73 LEU A O 1
ATOM 567 N N . ASP A 1 74 ? -14.068 9.222 5.384 1.00 97.19 74 ASP A N 1
ATOM 568 C CA . ASP A 1 74 ? -13.828 9.868 4.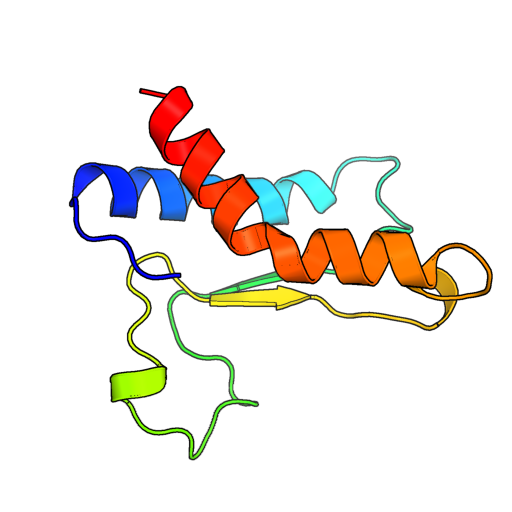088 1.00 97.19 74 ASP A CA 1
ATOM 569 C C . ASP A 1 74 ? -12.335 10.104 3.846 1.00 97.19 74 ASP A C 1
ATOM 571 O O . ASP A 1 74 ? -11.806 9.811 2.772 1.00 97.19 74 ASP A O 1
ATOM 575 N N . ARG A 1 75 ? -11.618 10.556 4.882 1.00 96.06 75 ARG A N 1
ATOM 576 C CA . ARG A 1 75 ? -10.172 10.783 4.809 1.00 96.06 75 ARG A CA 1
ATOM 577 C C . ARG A 1 75 ? -9.401 9.485 4.593 1.00 96.06 75 ARG A C 1
ATOM 579 O O . ARG A 1 75 ? -8.462 9.465 3.795 1.00 96.06 75 ARG A O 1
ATOM 586 N N . THR A 1 76 ? -9.767 8.416 5.293 1.00 96.75 76 THR A N 1
ATOM 587 C CA . THR A 1 76 ? -9.123 7.105 5.142 1.00 96.75 76 THR A CA 1
ATOM 588 C C . THR A 1 76 ? -9.388 6.524 3.754 1.00 96.75 76 THR A C 1
ATOM 590 O O . THR A 1 76 ? -8.442 6.094 3.095 1.00 96.75 76 THR A O 1
ATOM 593 N N . VAL A 1 77 ? -10.630 6.586 3.262 1.00 97.06 77 VAL A N 1
ATOM 594 C CA . VAL A 1 77 ? -10.988 6.133 1.907 1.00 97.06 77 VAL A CA 1
ATOM 595 C C . VAL A 1 77 ? -10.206 6.909 0.856 1.00 97.06 77 VAL A C 1
ATOM 597 O O . VAL A 1 77 ? -9.588 6.293 -0.013 1.00 97.06 77 VAL A O 1
ATOM 600 N N . TRP A 1 78 ? -10.172 8.240 0.955 1.00 97.75 78 TRP A N 1
ATOM 601 C CA . TRP A 1 78 ? -9.399 9.081 0.045 1.00 97.75 78 TRP A CA 1
ATOM 602 C C . TRP A 1 78 ? -7.918 8.698 0.048 1.00 97.75 78 TRP A C 1
ATOM 604 O O . TRP A 1 78 ? -7.328 8.485 -1.010 1.00 97.75 78 TRP A O 1
ATOM 614 N N . SER A 1 79 ? -7.327 8.553 1.236 1.00 96.69 79 SER A N 1
ATOM 615 C CA . SER A 1 79 ? -5.898 8.258 1.380 1.00 96.69 79 SER A CA 1
ATOM 616 C C . SER A 1 79 ? -5.534 6.899 0.777 1.00 96.69 79 SER A C 1
ATOM 618 O O . SER A 1 79 ? -4.543 6.795 0.062 1.00 96.69 79 SER A O 1
ATOM 620 N N . LEU A 1 80 ? -6.349 5.865 1.013 1.00 96.56 80 LEU A N 1
ATOM 621 C CA . LEU A 1 80 ? -6.123 4.530 0.450 1.00 96.56 80 LEU A CA 1
ATOM 622 C C . LEU A 1 80 ? -6.349 4.503 -1.066 1.00 96.56 80 LEU A C 1
ATOM 624 O O . LEU A 1 80 ? -5.534 3.946 -1.798 1.00 96.56 80 LEU A O 1
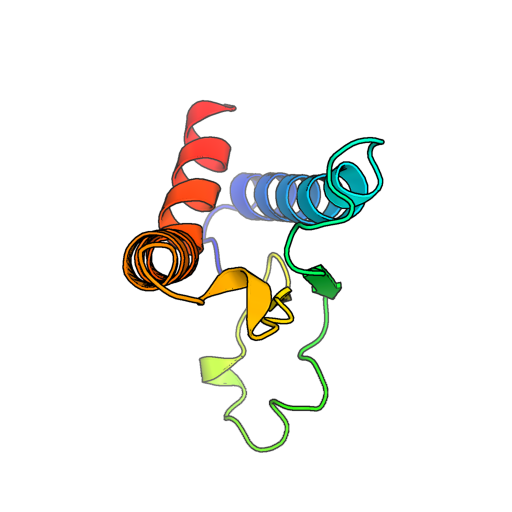ATOM 628 N N . SER A 1 81 ? -7.415 5.149 -1.542 1.00 96.81 81 SER A N 1
ATOM 629 C CA . SER A 1 81 ? -7.765 5.182 -2.970 1.00 96.81 81 SER A CA 1
ATOM 630 C C . SER A 1 81 ? -6.733 5.946 -3.801 1.00 96.81 81 SER A C 1
ATOM 632 O O . SER A 1 81 ? -6.496 5.616 -4.960 1.00 96.81 81 SER A O 1
ATOM 634 N N . THR A 1 82 ? -6.085 6.952 -3.209 1.00 97.44 82 THR A N 1
ATOM 635 C CA . THR A 1 82 ? -5.072 7.780 -3.881 1.00 97.44 82 THR A CA 1
ATOM 636 C C . THR A 1 82 ? -3.633 7.350 -3.596 1.00 97.44 82 THR A C 1
ATOM 638 O O . THR A 1 82 ? -2.709 7.905 -4.190 1.00 97.44 82 THR A O 1
ATOM 641 N N . PHE A 1 83 ? -3.410 6.326 -2.764 1.00 96.75 83 PHE A N 1
ATOM 642 C CA . PHE A 1 83 ? -2.070 5.898 -2.347 1.00 96.75 83 PHE A CA 1
ATOM 643 C C . PHE A 1 83 ? -1.150 5.557 -3.529 1.00 96.75 83 PHE A C 1
ATOM 645 O O . PHE A 1 83 ? 0.019 5.934 -3.544 1.00 96.75 83 PHE A O 1
ATOM 652 N N . HIS A 1 84 ? -1.679 4.905 -4.568 1.00 94.56 84 HIS A N 1
ATOM 653 C CA . HIS A 1 84 ? -0.909 4.614 -5.780 1.00 94.56 84 HIS A CA 1
ATOM 654 C C . HIS A 1 84 ? -0.394 5.885 -6.473 1.00 94.56 84 HIS A C 1
ATOM 656 O O . HIS A 1 84 ? 0.770 5.954 -6.875 1.00 94.56 84 HIS A O 1
ATOM 662 N N . ALA A 1 85 ? -1.253 6.900 -6.600 1.00 95.75 85 ALA A N 1
ATOM 663 C CA . ALA A 1 85 ? -0.882 8.181 -7.190 1.00 95.75 85 ALA A CA 1
ATOM 664 C C . ALA A 1 85 ? 0.125 8.926 -6.304 1.00 95.75 85 ALA A C 1
ATOM 666 O O . ALA A 1 85 ? 1.089 9.482 -6.822 1.00 95.75 85 ALA A O 1
ATOM 667 N N . TYR A 1 86 ? -0.053 8.870 -4.981 1.00 96.31 86 TYR A N 1
ATOM 668 C CA . TYR A 1 86 ? 0.880 9.437 -4.010 1.00 96.31 86 TYR A CA 1
ATOM 669 C C . TYR A 1 86 ? 2.294 8.860 -4.170 1.00 96.31 86 TYR A C 1
ATOM 671 O O . TYR A 1 86 ? 3.245 9.628 -4.307 1.00 96.31 86 TYR A O 1
ATOM 679 N N . VAL A 1 87 ? 2.436 7.531 -4.228 1.00 95.81 87 VAL A N 1
ATOM 680 C CA . VAL A 1 87 ? 3.743 6.881 -4.431 1.00 95.81 87 VAL A CA 1
ATOM 681 C C . VAL A 1 87 ? 4.315 7.235 -5.800 1.00 95.81 87 VAL A C 1
ATOM 683 O O . VAL A 1 87 ? 5.461 7.656 -5.893 1.00 95.81 87 VAL A O 1
ATOM 686 N N . SER A 1 88 ? 3.506 7.141 -6.859 1.00 94.50 88 SER A N 1
ATOM 687 C CA . SER A 1 88 ? 3.955 7.449 -8.224 1.00 94.50 88 SER A CA 1
ATOM 688 C C . SER A 1 88 ? 4.458 8.887 -8.367 1.00 94.50 88 SER A C 1
ATOM 690 O O . SER A 1 88 ? 5.423 9.136 -9.082 1.00 94.50 88 SER A O 1
ATOM 692 N N . TYR A 1 89 ? 3.811 9.836 -7.690 1.00 95.56 89 TYR A N 1
ATOM 693 C CA . TYR A 1 89 ? 4.244 11.228 -7.655 1.00 95.56 89 TYR A CA 1
ATOM 694 C C . TYR A 1 89 ? 5.591 11.380 -6.940 1.00 95.56 89 TYR A C 1
ATOM 696 O O . TYR A 1 89 ? 6.491 12.013 -7.482 1.00 95.56 89 TYR A O 1
ATOM 704 N N . HIS A 1 90 ? 5.764 10.770 -5.763 1.00 93.19 90 HIS A N 1
ATOM 705 C CA . HIS A 1 90 ? 7.013 10.891 -4.999 1.00 93.19 90 HIS A CA 1
ATOM 706 C C . HIS A 1 90 ? 8.194 10.192 -5.676 1.00 93.19 90 HIS A C 1
ATOM 708 O O . HIS A 1 90 ? 9.306 10.702 -5.608 1.00 93.19 90 HIS A O 1
ATOM 714 N N . VAL A 1 91 ? 7.953 9.083 -6.381 1.00 93.62 91 VAL A N 1
ATOM 715 C CA . VAL A 1 91 ? 8.977 8.420 -7.204 1.00 93.62 91 VAL A CA 1
ATOM 716 C C . VAL A 1 91 ? 9.451 9.340 -8.332 1.00 93.62 91 VAL A C 1
ATOM 718 O O . VAL A 1 91 ? 10.649 9.459 -8.548 1.00 93.62 91 VAL A O 1
ATOM 721 N N . LYS A 1 92 ? 8.527 10.044 -9.000 1.00 89.62 92 LYS A N 1
ATOM 722 C CA . LYS A 1 92 ? 8.852 10.937 -10.124 1.00 89.62 92 LYS A CA 1
ATOM 723 C C . LYS A 1 92 ? 9.462 12.275 -9.719 1.00 89.62 92 LYS A C 1
ATOM 725 O O . LYS A 1 92 ? 10.225 12.828 -10.490 1.00 89.62 92 LYS A O 1
ATOM 730 N N . VAL A 1 93 ? 9.068 12.828 -8.573 1.00 85.12 93 VAL A N 1
ATOM 731 C CA . VAL A 1 93 ? 9.560 14.133 -8.088 1.00 85.12 93 VAL A CA 1
ATOM 732 C C . VAL A 1 93 ? 10.847 13.992 -7.275 1.00 85.12 93 VAL A C 1
ATOM 734 O O . VAL A 1 93 ? 11.590 14.956 -7.128 1.00 85.12 93 VAL A O 1
ATOM 737 N N . GLY A 1 94 ? 11.128 12.798 -6.746 1.00 66.38 94 GLY A N 1
ATOM 738 C CA . GLY A 1 94 ? 12.393 12.489 -6.078 1.00 66.38 94 GLY A CA 1
ATOM 739 C C . GLY A 1 94 ? 13.591 12.338 -7.025 1.00 66.38 94 GLY A C 1
ATOM 740 O O . GLY A 1 94 ? 14.694 12.094 -6.539 1.00 66.38 94 GLY A O 1
ATOM 741 N N . HIS A 1 95 ? 13.376 12.472 -8.338 1.00 53.75 95 H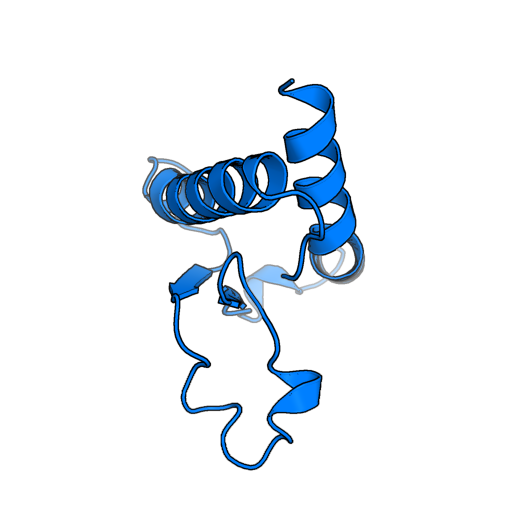IS A N 1
ATOM 742 C CA . HIS A 1 95 ? 14.372 12.397 -9.405 1.00 53.75 95 HIS A CA 1
ATOM 743 C C . HIS A 1 95 ? 14.360 13.683 -10.246 1.00 53.75 95 HIS A C 1
ATOM 745 O O . HIS A 1 95 ? 13.277 14.288 -10.401 1.00 53.75 95 HIS A O 1
#

Secondary structure (DSSP, 8-state):
---SSHHHHHHHHHHHHHHHHHTTSTT-TTSPPEEEESSPPGGGTTS-TGGG--SS-EEEE---GGGTTTTHHHHHHHHHHHHHHHHHHHHHH--

Organism: Trifolium subterraneum (NCBI:txid3900)

Foldseek 3Di:
DADDDPLLLVLLLVVLVVVQVCCPDPPNPLPWRKDWDQDDDPVCPPPDVVVVPHSSTDMDTHDDCSCCPDPNVVVSCVCVVCVVVVSSVCSVVVD

pLDDT: mean 92.65, std 6.31, range [53.75, 97.75]

Radius of gyration: 14.37 Å; Cα contacts (8 Å, |Δi|>4): 84; chains: 1; bounding box: 32×32×35 Å

Sequence (95 aa):
MRFSDSIDIVLATSFLQEFVEARRAAGLNNTPPCLWSHTPPPELKGISTDSLSANAGFVTFVIFPRHVEGQKLDRTVWSLSTFHAYVSYHVKVGH

Solvent-accessible surface area (backbone atoms only — not comparable to full-atom values): 5674 Å² total; per-residue (Å²): 72,68,63,90,49,73,64,52,27,54,49,40,31,53,50,50,52,49,56,45,57,56,50,73,43,92,86,39,83,86,52,67,53,58,45,68,37,76,58,84,60,79,90,56,66,89,59,59,67,79,84,61,63,40,73,38,18,41,77,47,74,50,84,54,69,90,58,42,53,77,88,35,32,65,58,45,52,52,50,63,73,41,41,68,58,54,51,55,48,52,47,59,66,74,99

Mean predicted aligned error: 3.64 Å

InterPro domains:
  IPR007188 Actin-related protein 2/3 complex subunit 2 [PF04045] (2-93)
  IPR007188 Actin-related protein 2/3 complex subunit 2 [PTHR12058] (1-93)
  IPR034666 Arp2/3 complex subunit 2/4 [G3DSA:3.30.1460.20] (1-95)
  IPR034666 Arp2/3 complex subunit 2/4 [SSF69645] (1-94)

Nearest PDB structures (foldseek):
  6w17-assembly1_D  TM=8.658E-01  e=1.561E-05  Schizosaccharomyces pombe 972h-
  7tpt-assembly1_D  TM=8.770E-01  e=2.405E-05  Bos taurus
  8p94-assembly1_D  TM=8.490E-01  e=5.043E-05  Homo sapiens
  8uxx-assembly1_D  TM=8.972E-01  e=1.960E-04  Schizosaccharomyces pombe
  6w18-assembly1_D  TM=8.422E-01  e=5.043E-05  Schizosaccharomyces pombe 972h-